Protein AF-X1PYT3-F1 (afdb_monomer_lite)

Radius of gyration: 13.53 Å; chains: 1; bounding box: 37×26×37 Å

pLDDT: mean 72.05, std 15.97, range [42.97, 89.56]

Secondary structure (DSSP, 8-state):
--------SS-----SSPP-HHHHHHHHHHTT-EEEEETTEEEEE-S-TT---

Sequence (53 aa):
MPEKVIPVLSRIIKTNKIPDVSGFIKAMKDMGAKVTTKDRTIVIDFRHPGERR

Foldseek 3Di:
DDDPDDPPDDDDDDDPDDDPPVVVQVVLVVQVWDWDADPNDIDTHPVDSDPPD

Organism: NCBI:txid412755

Structure (mmCIF, N/CA/C/O backbone):
data_AF-X1PYT3-F1
#
_entry.id   AF-X1PYT3-F1
#
loop_
_atom_site.group_PDB
_atom_site.id
_atom_site.type_symbol
_atom_site.label_atom_id
_atom_site.label_alt_id
_atom_site.label_comp_id
_atom_site.label_asym_id
_atom_site.label_entity_id
_atom_site.label_seq_id
_atom_site.pdbx_PDB_ins_code
_atom_site.Cartn_x
_atom_site.Cartn_y
_atom_site.Cartn_z
_atom_site.occupancy
_atom_site.B_iso_or_equiv
_atom_site.auth_seq_id
_atom_site.auth_comp_id
_atom_site.auth_asym_id
_atom_site.auth_atom_id
_atom_site.pdbx_PDB_model_num
ATOM 1 N N . MET A 1 1 ? 3.492 5.691 -24.537 1.00 49.72 1 MET A N 1
ATOM 2 C CA . MET A 1 1 ? 2.554 6.502 -23.731 1.00 49.72 1 MET A CA 1
ATOM 3 C C . MET A 1 1 ? 3.386 7.214 -22.680 1.00 49.72 1 MET A C 1
ATOM 5 O O . MET A 1 1 ? 4.127 6.514 -22.004 1.00 49.72 1 MET A O 1
ATOM 9 N N . PRO A 1 2 ? 3.376 8.552 -22.594 1.00 47.94 2 PRO A N 1
ATOM 10 C CA . PRO A 1 2 ? 4.180 9.248 -21.597 1.00 47.94 2 PRO A CA 1
ATOM 11 C C . PRO A 1 2 ? 3.644 8.927 -20.199 1.00 47.94 2 PRO A C 1
ATOM 13 O O . PRO A 1 2 ? 2.444 9.037 -19.940 1.00 47.94 2 PRO A O 1
ATOM 16 N N . GLU A 1 3 ? 4.539 8.475 -19.329 1.00 52.88 3 GLU A N 1
ATOM 17 C CA . GLU A 1 3 ? 4.255 8.149 -17.938 1.00 52.88 3 GLU A CA 1
ATOM 18 C C . GLU A 1 3 ? 3.758 9.410 -17.216 1.00 52.88 3 GLU A C 1
ATOM 20 O O . GLU A 1 3 ? 4.470 10.408 -17.093 1.00 52.88 3 GLU A O 1
ATOM 25 N N . LYS A 1 4 ? 2.493 9.403 -16.777 1.00 53.19 4 LYS A N 1
ATOM 26 C CA . LYS A 1 4 ? 1.959 10.466 -15.920 1.00 53.19 4 LYS A CA 1
ATOM 27 C C . LYS A 1 4 ? 2.446 10.210 -14.502 1.00 53.19 4 LYS A C 1
ATOM 29 O O . LYS A 1 4 ? 1.793 9.505 -13.738 1.00 53.19 4 LYS A O 1
ATOM 34 N N . VAL A 1 5 ? 3.579 10.808 -14.153 1.00 48.28 5 VAL A N 1
ATOM 35 C CA . VAL A 1 5 ? 4.004 10.941 -12.758 1.00 48.28 5 VAL A CA 1
ATOM 36 C C . VAL A 1 5 ? 2.931 11.757 -12.038 1.00 48.28 5 VAL A C 1
ATOM 38 O O . VAL A 1 5 ? 2.723 12.929 -12.350 1.00 48.28 5 VAL A O 1
ATOM 41 N N . ILE A 1 6 ? 2.196 11.128 -11.120 1.00 51.19 6 ILE A N 1
ATOM 42 C CA . ILE A 1 6 ? 1.249 11.819 -10.244 1.00 51.19 6 ILE A CA 1
ATOM 43 C C . ILE A 1 6 ? 2.045 12.251 -9.007 1.00 51.19 6 ILE A C 1
ATOM 45 O O . ILE A 1 6 ? 2.397 11.392 -8.197 1.00 51.19 6 ILE A O 1
ATOM 49 N N . PRO A 1 7 ? 2.345 13.547 -8.819 1.00 44.75 7 PRO A N 1
ATOM 50 C CA . PRO A 1 7 ? 2.971 14.013 -7.594 1.00 44.75 7 PRO A CA 1
ATOM 51 C C . PRO A 1 7 ? 1.903 13.989 -6.495 1.00 44.75 7 PRO A C 1
ATOM 53 O O . PRO A 1 7 ? 1.102 14.914 -6.364 1.00 44.75 7 PRO A O 1
ATOM 56 N N . VAL A 1 8 ? 1.828 12.898 -5.730 1.00 51.84 8 VAL A N 1
ATOM 57 C CA . VAL A 1 8 ? 0.891 12.791 -4.604 1.00 51.84 8 VAL A CA 1
ATOM 58 C C . VAL A 1 8 ? 1.515 13.448 -3.377 1.00 51.84 8 VAL A C 1
ATOM 60 O O . VAL A 1 8 ? 1.946 12.795 -2.435 1.00 51.84 8 VAL A O 1
ATOM 63 N N . LEU A 1 9 ? 1.560 14.776 -3.400 1.00 54.66 9 LEU A N 1
ATOM 64 C CA . LEU A 1 9 ? 1.732 15.592 -2.207 1.00 54.66 9 LEU A CA 1
ATOM 65 C C . LEU A 1 9 ? 0.450 16.431 -2.059 1.00 54.66 9 LEU A C 1
ATOM 67 O O . LEU A 1 9 ? 0.159 17.299 -2.876 1.00 54.66 9 LEU A O 1
ATOM 71 N N . SER A 1 10 ? -0.349 16.065 -1.049 1.00 50.34 10 SER A N 1
ATOM 72 C CA . SER A 1 10 ? -1.456 16.815 -0.417 1.00 50.34 10 SER A CA 1
ATOM 73 C C . SER A 1 10 ? -2.777 17.115 -1.157 1.00 50.34 10 SER A C 1
ATOM 75 O O . SER A 1 10 ? -3.581 17.893 -0.642 1.00 50.34 10 SER A O 1
ATOM 77 N N . ARG A 1 11 ? -3.119 16.468 -2.281 1.00 50.47 11 ARG A N 1
ATOM 78 C CA . ARG A 1 11 ? -4.472 16.612 -2.870 1.00 50.47 11 ARG A CA 1
ATOM 79 C C . ARG A 1 11 ? -5.422 15.512 -2.399 1.00 50.47 11 ARG A C 1
ATOM 81 O O . ARG A 1 11 ? -5.242 14.348 -2.733 1.00 50.47 11 ARG A O 1
ATOM 88 N N . ILE A 1 12 ? -6.458 15.893 -1.650 1.00 59.75 12 ILE A N 1
ATOM 89 C CA . ILE A 1 12 ? -7.582 15.012 -1.303 1.00 59.75 12 ILE A CA 1
ATOM 90 C C . ILE A 1 12 ? -8.226 14.514 -2.606 1.00 59.75 12 ILE A C 1
ATOM 92 O O . ILE A 1 12 ? -8.780 15.305 -3.371 1.00 59.75 12 ILE A O 1
ATOM 96 N N . ILE A 1 13 ? -8.160 13.206 -2.862 1.00 61.94 13 ILE A N 1
ATOM 97 C CA . ILE A 1 13 ? -8.786 12.572 -4.027 1.00 61.94 13 ILE A CA 1
ATOM 98 C C . ILE A 1 13 ? -10.225 12.213 -3.651 1.00 61.94 13 ILE A C 1
ATOM 100 O O . ILE A 1 13 ? -10.461 11.297 -2.867 1.00 61.94 13 ILE A O 1
ATOM 104 N N . LYS A 1 14 ? -11.200 12.941 -4.206 1.00 66.88 14 LYS A N 1
ATOM 105 C CA . LYS A 1 14 ? -12.625 12.606 -4.074 1.00 66.88 14 LYS A CA 1
ATOM 106 C C . LYS A 1 14 ? -12.997 11.581 -5.143 1.00 66.88 14 LYS A C 1
ATOM 108 O O . LYS A 1 14 ? -12.913 11.873 -6.332 1.00 66.88 14 LYS A O 1
ATOM 113 N N . THR A 1 15 ? -13.409 10.393 -4.721 1.00 68.25 15 THR A N 1
ATOM 114 C CA . THR A 1 15 ? -13.883 9.321 -5.603 1.00 68.25 15 THR A CA 1
ATOM 115 C C . THR A 1 15 ? -15.160 8.719 -5.025 1.00 68.25 15 THR A C 1
ATOM 117 O O . THR A 1 15 ? -15.279 8.567 -3.813 1.00 68.25 15 THR A O 1
ATOM 120 N N . ASN A 1 16 ? -16.125 8.395 -5.887 1.00 77.50 16 ASN A N 1
ATOM 121 C CA . ASN A 1 16 ? -17.332 7.644 -5.523 1.00 77.50 16 ASN A CA 1
ATOM 122 C C . ASN A 1 16 ? -17.114 6.122 -5.583 1.00 77.50 16 ASN A C 1
ATOM 124 O O . ASN A 1 16 ? -18.029 5.352 -5.304 1.00 77.50 16 ASN A O 1
ATOM 128 N N . LYS A 1 17 ? -15.915 5.689 -5.982 1.00 72.75 17 LYS A N 1
ATOM 129 C CA . LYS A 1 17 ? -15.519 4.284 -6.035 1.00 72.75 17 LYS A CA 1
ATOM 130 C C . LYS A 1 17 ? -14.793 3.913 -4.754 1.00 72.75 17 LYS A C 1
ATOM 132 O O . LYS A 1 17 ? -13.933 4.663 -4.292 1.00 72.75 17 LYS A O 1
ATOM 137 N N . ILE A 1 18 ? -15.101 2.730 -4.232 1.00 75.44 18 ILE A N 1
ATOM 138 C CA . ILE A 1 18 ? -14.324 2.130 -3.150 1.00 75.44 18 ILE A CA 1
ATOM 139 C C . ILE A 1 18 ? -12.891 1.933 -3.673 1.00 75.44 18 ILE A C 1
ATOM 141 O O . ILE A 1 18 ? -12.730 1.359 -4.754 1.00 75.44 18 ILE A O 1
ATOM 145 N N . PRO A 1 19 ? -11.858 2.434 -2.972 1.00 75.06 19 PRO A N 1
ATOM 146 C CA . PRO A 1 19 ? -10.478 2.217 -3.374 1.00 75.06 19 PRO A CA 1
ATOM 147 C C . PRO A 1 19 ? -10.181 0.721 -3.472 1.00 75.06 19 PRO A C 1
ATOM 149 O O . PRO A 1 19 ? -10.480 -0.035 -2.547 1.00 75.06 19 PRO A O 1
ATOM 152 N N . ASP A 1 20 ? -9.572 0.300 -4.578 1.00 84.56 20 ASP A N 1
ATOM 153 C CA . ASP A 1 20 ? -9.092 -1.071 -4.722 1.00 84.56 20 ASP A CA 1
ATOM 154 C C . ASP A 1 20 ? -7.823 -1.257 -3.881 1.00 84.56 20 ASP A C 1
ATOM 156 O O . ASP A 1 2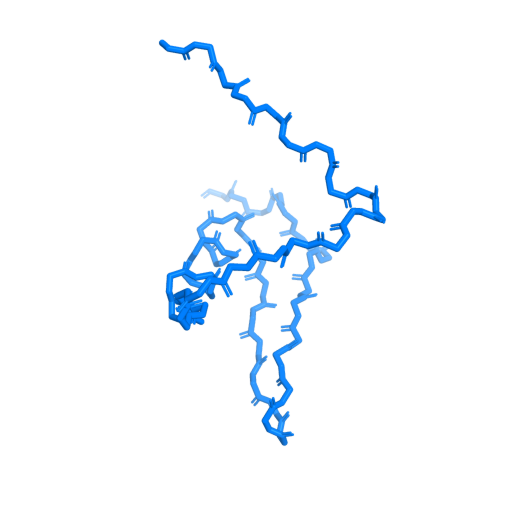0 ? -6.694 -1.019 -4.319 1.00 84.56 20 ASP A O 1
ATOM 160 N N . VAL A 1 21 ? -8.036 -1.656 -2.629 1.00 83.12 21 VAL A N 1
ATOM 161 C CA . VAL A 1 21 ? -6.969 -1.919 -1.663 1.00 83.12 21 VAL A CA 1
ATOM 162 C C . VAL A 1 21 ? -6.062 -3.053 -2.147 1.00 83.12 21 VAL A C 1
ATOM 164 O O . VAL A 1 21 ? -4.846 -2.994 -1.960 1.00 83.12 21 VAL A O 1
ATOM 167 N N . SER A 1 22 ? -6.625 -4.068 -2.801 1.00 85.62 22 SER A N 1
ATOM 168 C CA . SER A 1 22 ? -5.874 -5.215 -3.309 1.00 85.62 22 SER A CA 1
ATOM 169 C C . SER A 1 22 ? -4.960 -4.814 -4.465 1.00 85.62 22 SER A C 1
ATOM 171 O O . SER A 1 22 ? -3.777 -5.164 -4.456 1.00 85.62 22 SER A O 1
ATOM 173 N N . GLY A 1 23 ? -5.473 -4.030 -5.416 1.00 87.19 23 GLY A N 1
ATOM 174 C CA . GLY A 1 23 ? -4.692 -3.457 -6.511 1.00 87.19 23 GLY A CA 1
ATOM 175 C C . GLY A 1 23 ? -3.576 -2.541 -6.011 1.00 87.19 23 GLY A C 1
ATOM 176 O O . GLY A 1 23 ? -2.438 -2.645 -6.470 1.00 87.19 23 GLY A O 1
ATOM 177 N N . PHE A 1 24 ? -3.864 -1.717 -5.001 1.00 85.25 24 PHE A N 1
ATOM 178 C CA . PHE A 1 24 ? -2.869 -0.863 -4.354 1.00 85.25 24 PHE A CA 1
ATOM 179 C C . PHE A 1 24 ? -1.741 -1.672 -3.694 1.00 85.25 24 PHE A C 1
ATOM 181 O O . PHE A 1 24 ? -0.568 -1.415 -3.953 1.00 85.25 24 PHE A O 1
ATOM 188 N N . ILE A 1 25 ? -2.071 -2.695 -2.896 1.00 87.75 25 ILE A N 1
ATOM 189 C CA . ILE A 1 25 ? -1.075 -3.577 -2.262 1.00 87.75 25 ILE A CA 1
ATOM 190 C C . ILE A 1 25 ? -0.215 -4.282 -3.313 1.00 87.75 25 ILE A C 1
ATOM 192 O O . ILE A 1 25 ? 1.001 -4.380 -3.142 1.00 87.75 25 ILE A O 1
ATOM 196 N N . LYS A 1 26 ? -0.836 -4.781 -4.388 1.00 88.62 26 LYS A N 1
ATOM 197 C CA . LYS A 1 26 ? -0.123 -5.450 -5.477 1.00 88.62 26 LYS A CA 1
ATOM 198 C C . LYS A 1 26 ? 0.883 -4.504 -6.132 1.00 88.62 26 LYS A C 1
ATOM 200 O O . LYS A 1 26 ? 2.053 -4.852 -6.210 1.00 88.62 26 LYS A O 1
ATOM 205 N N . ALA A 1 27 ? 0.458 -3.294 -6.495 1.00 86.38 27 ALA A N 1
ATOM 206 C CA . ALA A 1 27 ? 1.343 -2.292 -7.081 1.00 86.38 27 ALA A CA 1
ATOM 207 C C . ALA A 1 27 ? 2.535 -1.965 -6.165 1.00 86.38 27 ALA A C 1
ATOM 209 O O . ALA A 1 27 ? 3.669 -1.901 -6.628 1.00 86.38 27 ALA A O 1
ATOM 210 N N . MET A 1 28 ? 2.304 -1.834 -4.855 1.00 88.25 28 MET A N 1
ATOM 211 C CA . MET A 1 28 ? 3.379 -1.572 -3.892 1.00 88.25 28 MET A CA 1
ATOM 212 C C . MET A 1 28 ? 4.385 -2.729 -3.809 1.00 88.25 28 MET A C 1
ATOM 214 O O . MET A 1 28 ? 5.589 -2.485 -3.781 1.00 88.25 28 MET A O 1
ATOM 218 N N . LYS A 1 29 ? 3.920 -3.985 -3.836 1.00 87.06 29 LYS A N 1
ATOM 219 C CA . LYS A 1 29 ? 4.806 -5.161 -3.909 1.00 87.06 29 LYS A CA 1
ATOM 220 C C . LYS A 1 29 ? 5.593 -5.212 -5.220 1.00 87.06 29 LYS A C 1
ATOM 222 O O . LYS A 1 29 ? 6.787 -5.490 -5.186 1.00 87.06 29 LYS A O 1
ATOM 227 N N . ASP A 1 30 ? 4.952 -4.905 -6.347 1.00 87.25 30 ASP A N 1
ATOM 228 C CA . ASP A 1 30 ? 5.591 -4.878 -7.671 1.00 87.25 30 ASP A CA 1
ATOM 229 C C . ASP A 1 30 ? 6.685 -3.790 -7.754 1.00 87.25 30 ASP A C 1
ATOM 231 O O . ASP A 1 30 ? 7.711 -3.976 -8.411 1.00 87.25 30 ASP A O 1
ATOM 235 N N . MET A 1 31 ? 6.510 -2.685 -7.019 1.00 85.69 31 MET A N 1
ATOM 236 C CA . MET A 1 31 ? 7.522 -1.638 -6.811 1.00 85.69 31 MET A CA 1
ATOM 237 C C . MET A 1 31 ? 8.655 -2.048 -5.849 1.00 85.69 31 MET A C 1
ATOM 239 O O . MET A 1 31 ? 9.551 -1.249 -5.586 1.00 85.69 31 MET A O 1
ATOM 243 N N . GLY A 1 32 ? 8.631 -3.271 -5.311 1.00 84.50 32 GLY A N 1
ATOM 244 C CA . GLY A 1 32 ? 9.639 -3.784 -4.381 1.00 84.50 32 GLY A CA 1
ATOM 245 C C . GLY A 1 32 ? 9.408 -3.394 -2.920 1.00 84.50 32 GLY A C 1
ATOM 246 O O . GLY A 1 32 ? 10.289 -3.603 -2.088 1.00 84.50 32 GLY A O 1
ATOM 247 N N . ALA A 1 33 ? 8.243 -2.839 -2.573 1.00 87.88 33 ALA A N 1
ATOM 248 C CA . ALA A 1 33 ? 7.931 -2.536 -1.184 1.00 87.88 33 ALA A CA 1
ATOM 249 C C . ALA A 1 33 ? 7.610 -3.811 -0.400 1.00 87.88 33 ALA A C 1
ATOM 251 O O . ALA A 1 33 ? 6.865 -4.690 -0.849 1.00 87.88 33 ALA A O 1
ATOM 252 N N . LYS A 1 34 ? 8.074 -3.868 0.846 1.00 89.56 34 LYS A N 1
ATOM 253 C CA . LYS A 1 34 ? 7.566 -4.831 1.817 1.00 89.56 34 LYS A CA 1
ATOM 254 C C . LYS A 1 34 ? 6.230 -4.316 2.342 1.00 89.56 34 LYS A C 1
ATOM 256 O O . LYS A 1 34 ? 6.173 -3.286 3.009 1.00 89.56 34 LYS A O 1
ATOM 261 N N . VAL A 1 35 ? 5.158 -5.049 2.052 1.00 88.31 35 VAL A N 1
ATOM 262 C CA . VAL A 1 35 ? 3.806 -4.707 2.509 1.00 88.31 35 VAL A CA 1
ATOM 263 C C . VAL A 1 35 ? 3.377 -5.662 3.613 1.00 88.31 35 VAL A C 1
ATOM 265 O O . VAL A 1 35 ? 3.341 -6.876 3.404 1.00 88.31 35 VAL A O 1
ATOM 268 N N . THR A 1 36 ? 3.022 -5.119 4.773 1.00 88.69 36 THR A N 1
ATOM 269 C CA . THR A 1 36 ? 2.416 -5.871 5.876 1.00 88.69 36 THR A CA 1
ATOM 270 C C . THR A 1 36 ? 1.061 -5.279 6.238 1.00 88.69 36 THR A C 1
ATOM 272 O O . THR A 1 36 ? 0.797 -4.092 6.048 1.00 88.69 36 THR A O 1
ATOM 275 N N . THR A 1 37 ? 0.172 -6.124 6.748 1.00 87.38 37 THR A N 1
ATOM 276 C CA . THR A 1 37 ? -1.147 -5.706 7.223 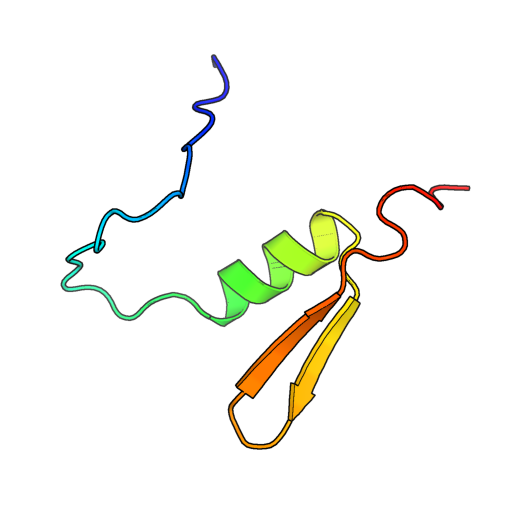1.00 87.38 37 THR A CA 1
ATOM 277 C C . THR A 1 37 ? -1.250 -6.063 8.696 1.00 87.38 37 THR A C 1
ATOM 279 O O . THR A 1 37 ? -1.075 -7.224 9.059 1.00 87.38 37 THR A O 1
ATOM 282 N N . LYS A 1 38 ? -1.498 -5.070 9.549 1.00 83.12 38 LYS A N 1
ATOM 283 C CA . LYS A 1 38 ? -1.639 -5.239 10.999 1.00 83.12 38 LYS A CA 1
ATOM 284 C C . LYS A 1 38 ? -2.776 -4.354 11.484 1.00 83.12 38 LYS A C 1
ATOM 286 O O . LYS A 1 38 ? -2.822 -3.194 11.103 1.00 83.12 38 LYS A O 1
ATOM 291 N N . ASP A 1 39 ? -3.695 -4.884 12.288 1.00 85.25 39 ASP A N 1
ATOM 292 C CA . ASP A 1 39 ? -4.776 -4.101 12.910 1.00 85.25 39 ASP A CA 1
ATOM 293 C C . ASP A 1 39 ? -5.542 -3.211 11.910 1.00 85.25 39 ASP A C 1
ATOM 295 O O . ASP A 1 39 ? -5.765 -2.025 12.140 1.00 85.25 39 ASP A O 1
ATOM 299 N N . ARG A 1 40 ? -5.899 -3.774 10.743 1.00 80.25 40 ARG A N 1
ATOM 300 C CA . ARG A 1 40 ? -6.555 -3.067 9.615 1.00 80.25 40 ARG A CA 1
ATOM 301 C C . ARG A 1 40 ? -5.749 -1.899 9.020 1.00 80.25 40 ARG A C 1
ATOM 303 O O . ARG A 1 40 ? -6.266 -1.153 8.196 1.00 80.25 40 ARG A O 1
ATOM 310 N N . THR A 1 41 ? -4.480 -1.779 9.386 1.00 82.81 41 THR A N 1
ATOM 311 C CA . THR A 1 41 ? -3.523 -0.804 8.867 1.00 82.81 41 THR A CA 1
ATOM 312 C C . THR A 1 41 ? -2.587 -1.486 7.876 1.00 82.81 41 THR A C 1
ATOM 314 O O . THR A 1 41 ? -2.072 -2.578 8.132 1.00 82.81 41 THR A O 1
ATOM 317 N N . ILE A 1 42 ? -2.363 -0.846 6.729 1.00 85.25 42 ILE A N 1
ATOM 318 C CA . ILE A 1 42 ? -1.400 -1.296 5.720 1.00 85.25 42 ILE A CA 1
ATOM 319 C C . ILE A 1 42 ? -0.108 -0.525 5.954 1.00 85.25 42 ILE A C 1
ATOM 321 O O . ILE A 1 42 ? -0.090 0.700 5.863 1.00 85.25 42 ILE A O 1
ATOM 325 N N . VAL A 1 43 ? 0.966 -1.245 6.256 1.00 86.31 43 VAL A N 1
ATOM 326 C CA . VAL A 1 43 ? 2.303 -0.677 6.423 1.00 86.31 43 VAL A CA 1
ATOM 327 C C . VAL A 1 43 ? 3.103 -0.999 5.171 1.00 86.31 43 VAL A C 1
ATOM 329 O O . VAL A 1 43 ? 3.220 -2.162 4.779 1.00 86.31 43 VAL A O 1
ATOM 332 N N . ILE A 1 44 ? 3.629 0.043 4.532 1.00 88.38 44 ILE A N 1
ATOM 333 C CA . ILE A 1 44 ? 4.427 -0.058 3.312 1.00 88.38 44 ILE A CA 1
ATOM 334 C C . ILE A 1 44 ? 5.835 0.408 3.648 1.00 88.38 44 ILE A C 1
ATOM 336 O O . ILE A 1 44 ? 6.038 1.553 4.047 1.00 88.38 44 ILE A O 1
ATOM 340 N N . ASP A 1 45 ? 6.794 -0.495 3.499 1.00 86.25 45 ASP A N 1
ATOM 341 C CA . ASP A 1 45 ? 8.196 -0.246 3.787 1.00 86.25 45 ASP A CA 1
ATOM 342 C C . ASP A 1 45 ? 9.016 -0.347 2.499 1.00 86.25 45 ASP A C 1
ATOM 344 O O . ASP A 1 45 ? 9.111 -1.408 1.880 1.00 86.25 45 ASP A O 1
ATOM 348 N N . PHE A 1 46 ? 9.605 0.780 2.107 1.00 80.31 46 PHE A N 1
ATOM 349 C CA . PHE A 1 46 ? 10.462 0.906 0.931 1.00 80.31 46 PHE A CA 1
ATOM 350 C C . PHE A 1 46 ? 11.952 0.859 1.277 1.00 80.31 46 PHE A C 1
ATOM 352 O O . PHE A 1 46 ? 12.762 1.257 0.453 1.00 80.31 46 PHE A O 1
ATOM 359 N N . ARG A 1 47 ? 12.365 0.414 2.471 1.00 73.44 47 ARG A N 1
ATOM 360 C CA . ARG A 1 47 ? 13.778 0.497 2.884 1.00 73.44 47 ARG A CA 1
ATOM 361 C C . ARG A 1 47 ? 14.768 -0.275 1.997 1.00 73.44 47 ARG A C 1
ATOM 363 O O . ARG A 1 47 ? 15.951 0.0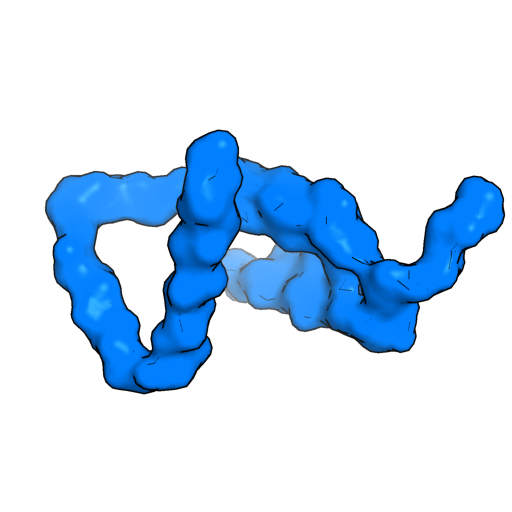14 2.102 1.00 73.44 47 ARG A O 1
ATOM 370 N N . HIS A 1 48 ? 14.323 -1.128 1.066 1.00 60.84 48 HIS A N 1
ATOM 371 C CA . HIS A 1 48 ? 15.162 -1.693 -0.006 1.00 60.84 48 HIS A CA 1
ATOM 372 C C . HIS A 1 48 ? 14.434 -1.753 -1.37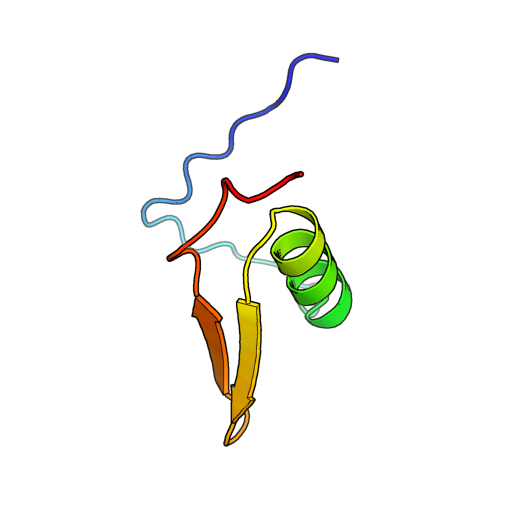2 1.00 60.84 48 HIS A C 1
ATOM 374 O O . HIS A 1 48 ? 14.057 -2.840 -1.806 1.00 60.84 48 HIS A O 1
ATOM 380 N 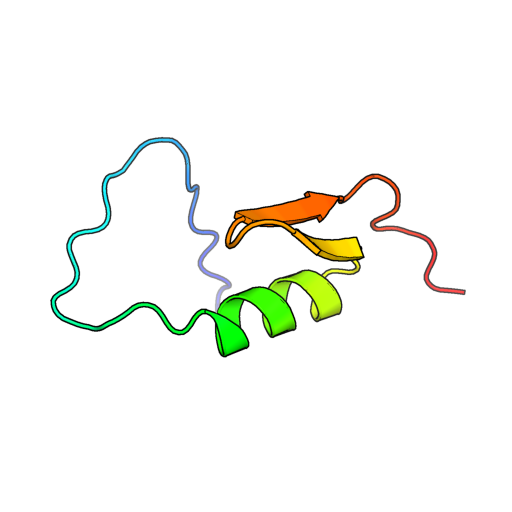N . PRO A 1 49 ? 14.273 -0.650 -2.128 1.00 53.19 49 PRO A N 1
ATOM 381 C CA . PRO A 1 49 ? 13.691 -0.690 -3.474 1.00 53.19 49 PRO A CA 1
ATOM 382 C C . PRO A 1 49 ? 14.690 -1.185 -4.546 1.00 53.19 49 PRO A C 1
ATOM 384 O O . PRO A 1 49 ? 14.452 -1.010 -5.738 1.00 53.19 49 PRO A O 1
ATOM 387 N N . GLY A 1 50 ? 15.833 -1.761 -4.146 1.00 51.22 50 GLY A N 1
ATOM 388 C CA . GLY A 1 50 ? 17.002 -1.938 -5.015 1.00 51.22 50 GLY A CA 1
ATOM 389 C C . GLY A 1 50 ? 17.654 -3.320 -5.034 1.00 51.22 50 GLY A C 1
ATOM 390 O O . GLY A 1 50 ? 18.589 -3.505 -5.803 1.00 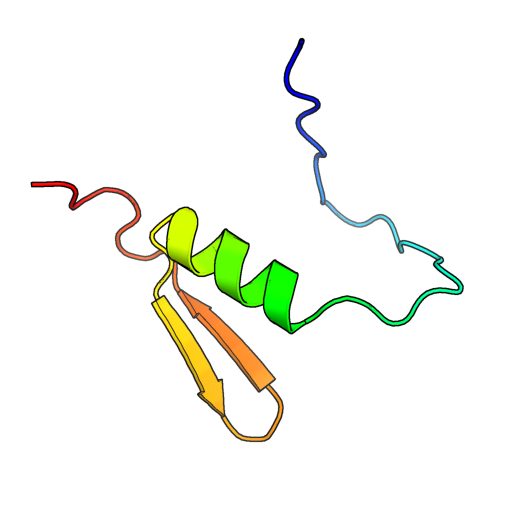51.22 50 GLY A O 1
ATOM 391 N N . GLU A 1 51 ? 17.192 -4.307 -4.263 1.00 52.12 51 GLU A N 1
ATOM 392 C CA . GLU A 1 51 ? 17.788 -5.655 -4.297 1.00 52.12 51 GLU A CA 1
ATOM 393 C C . GLU A 1 51 ? 17.090 -6.550 -5.338 1.00 52.12 51 GLU A C 1
ATOM 395 O O . GLU A 1 51 ? 16.547 -7.610 -5.039 1.00 52.12 51 GLU A O 1
ATOM 400 N N . ARG A 1 52 ? 17.079 -6.098 -6.599 1.00 51.25 52 ARG A N 1
ATOM 401 C CA . ARG A 1 52 ? 16.949 -7.012 -7.741 1.00 51.25 52 ARG A CA 1
ATOM 402 C C . ARG A 1 52 ? 18.342 -7.590 -7.999 1.00 51.25 52 ARG A C 1
ATOM 404 O O . ARG A 1 52 ? 19.178 -6.913 -8.591 1.00 51.25 52 ARG A O 1
ATOM 411 N N . ARG A 1 53 ? 18.594 -8.794 -7.483 1.00 42.97 53 ARG A N 1
ATOM 412 C CA . ARG A 1 53 ? 19.632 -9.688 -8.014 1.00 42.97 53 ARG A CA 1
ATOM 413 C C . ARG A 1 53 ? 19.108 -10.398 -9.252 1.00 42.97 53 ARG A C 1
ATOM 415 O O . ARG A 1 53 ? 17.892 -10.698 -9.266 1.00 42.97 53 ARG A O 1
#